Protein AF-F4MXA4-F1 (afdb_monomer_lite)

Structure (mmCIF, N/CA/C/O backbone):
data_AF-F4MXA4-F1
#
_entry.id   AF-F4MXA4-F1
#
loop_
_atom_site.group_PDB
_atom_site.id
_atom_site.type_symbol
_atom_site.label_atom_id
_atom_site.label_alt_id
_atom_site.label_comp_id
_atom_site.label_asym_id
_atom_site.label_entity_id
_atom_site.label_seq_id
_atom_site.pdbx_PDB_ins_code
_atom_site.Cartn_x
_atom_site.Cartn_y
_atom_site.Cartn_z
_atom_site.occupancy
_atom_site.B_iso_or_equiv
_atom_site.auth_seq_id
_atom_site.auth_comp_id
_atom_site.auth_asym_id
_atom_site.auth_atom_id
_atom_site.pdbx_PDB_model_num
ATOM 1 N N . ARG A 1 1 ? -6.113 18.327 1.786 1.00 66.19 1 ARG A N 1
ATOM 2 C CA . ARG A 1 1 ? -6.764 17.996 3.076 1.00 66.19 1 ARG A CA 1
ATOM 3 C C . ARG A 1 1 ? -7.602 16.765 2.776 1.00 66.19 1 ARG A C 1
ATOM 5 O O . ARG A 1 1 ? -8.460 16.898 1.922 1.00 66.19 1 ARG A O 1
ATOM 12 N N . ILE A 1 2 ? -7.273 15.597 3.325 1.00 82.81 2 ILE A N 1
ATOM 13 C CA . ILE A 1 2 ? -8.117 14.402 3.177 1.00 82.81 2 ILE A CA 1
ATOM 14 C C . ILE A 1 2 ? -9.165 14.430 4.288 1.00 82.81 2 ILE A C 1
ATOM 16 O O . ILE A 1 2 ? -8.850 14.885 5.393 1.00 82.81 2 ILE A O 1
ATOM 20 N N . CYS A 1 3 ? -10.396 14.017 4.004 1.00 86.69 3 CYS A N 1
ATOM 21 C CA . CYS A 1 3 ? -11.429 13.861 5.024 1.00 86.69 3 CYS A CA 1
ATOM 22 C C . CYS A 1 3 ? -11.929 12.414 5.083 1.00 86.69 3 CYS A C 1
ATOM 24 O O . CYS A 1 3 ? -11.783 11.668 4.117 1.00 86.69 3 CYS A O 1
ATOM 26 N N . ALA A 1 4 ? -12.522 12.025 6.215 1.00 91.44 4 ALA A N 1
ATOM 27 C CA . ALA A 1 4 ? -13.033 10.668 6.427 1.00 91.44 4 ALA A CA 1
ATOM 28 C C . ALA A 1 4 ? -14.001 10.228 5.318 1.00 91.44 4 ALA A C 1
ATOM 30 O O . ALA A 1 4 ? -13.899 9.115 4.819 1.00 91.44 4 ALA A O 1
ATOM 31 N N . ASN A 1 5 ? -14.854 11.145 4.848 1.00 94.62 5 ASN A N 1
ATOM 32 C CA . ASN A 1 5 ? -15.807 10.875 3.775 1.00 94.62 5 ASN A CA 1
ATOM 33 C C . ASN A 1 5 ? -15.132 10.485 2.446 1.00 94.62 5 ASN A C 1
ATOM 35 O O . ASN A 1 5 ? -15.686 9.684 1.699 1.00 94.62 5 ASN A O 1
ATOM 39 N N . ASP A 1 6 ? -13.946 11.018 2.136 1.00 94.56 6 ASP A N 1
ATOM 40 C CA . ASP A 1 6 ? -13.221 10.626 0.918 1.00 94.56 6 ASP A CA 1
ATOM 41 C C . ASP A 1 6 ? -12.731 9.173 1.019 1.00 94.56 6 ASP A C 1
ATOM 43 O O . ASP A 1 6 ? -12.761 8.428 0.042 1.00 94.56 6 ASP A O 1
ATOM 47 N N . VAL A 1 7 ? -12.307 8.763 2.218 1.00 96.56 7 VAL A N 1
ATOM 48 C CA . VAL A 1 7 ? -11.764 7.426 2.494 1.00 96.56 7 VAL A CA 1
ATOM 49 C C . VAL A 1 7 ? -12.878 6.380 2.589 1.00 96.56 7 VAL A C 1
ATOM 51 O O . VAL A 1 7 ? -12.763 5.308 1.999 1.00 96.56 7 VAL A O 1
ATOM 54 N N . GLU A 1 8 ? -13.989 6.703 3.251 1.00 96.81 8 GLU A N 1
ATOM 55 C CA . GLU A 1 8 ? -15.133 5.796 3.427 1.00 96.81 8 GLU A CA 1
ATOM 56 C C . GLU A 1 8 ? -15.867 5.477 2.116 1.00 96.81 8 GLU A C 1
ATOM 58 O O . GLU A 1 8 ? -16.540 4.451 2.011 1.00 96.81 8 GLU A O 1
ATOM 63 N N . ASN A 1 9 ? -15.732 6.329 1.097 1.00 96.81 9 ASN A N 1
ATOM 64 C CA . ASN A 1 9 ? -16.327 6.102 -0.220 1.00 96.81 9 ASN A CA 1
ATOM 65 C C . ASN A 1 9 ? -15.382 5.393 -1.205 1.00 96.81 9 ASN A C 1
ATOM 67 O O . ASN A 1 9 ? -15.821 5.010 -2.291 1.00 96.81 9 ASN A O 1
ATOM 71 N N . ALA A 1 10 ? -14.113 5.177 -0.846 1.00 97.81 10 ALA A N 1
ATOM 72 C CA . ALA A 1 10 ? -13.120 4.588 -1.736 1.00 97.81 10 ALA A CA 1
ATOM 73 C C . ALA A 1 10 ? -13.213 3.052 -1.775 1.00 97.81 10 ALA A C 1
ATOM 75 O O . ALA A 1 10 ? -13.002 2.378 -0.771 1.00 97.81 10 ALA A O 1
ATOM 76 N N . ASP A 1 11 ? -13.471 2.485 -2.957 1.00 98.25 11 ASP A N 1
ATOM 77 C CA . ASP A 1 11 ? -13.320 1.040 -3.204 1.00 98.25 11 ASP A CA 1
ATOM 78 C C . ASP A 1 11 ? -11.844 0.622 -3.310 1.00 98.25 11 ASP A C 1
ATOM 80 O O . ASP A 1 11 ? -11.473 -0.492 -2.940 1.00 98.25 11 ASP A O 1
ATOM 84 N N . LEU A 1 12 ? -10.999 1.536 -3.797 1.00 98.00 12 LEU A N 1
ATOM 85 C CA . LEU A 1 12 ? -9.547 1.412 -3.858 1.00 98.00 12 LEU A CA 1
ATOM 86 C C . LEU A 1 12 ? -8.924 2.651 -3.220 1.00 98.00 12 LEU A C 1
ATOM 88 O O . LEU A 1 12 ? -9.125 3.769 -3.696 1.00 98.00 12 LEU A O 1
ATOM 92 N N . LEU A 1 13 ? -8.132 2.440 -2.177 1.00 97.94 13 LEU A N 1
ATOM 93 C CA . LEU A 1 13 ? -7.407 3.487 -1.478 1.00 97.94 13 LEU A CA 1
ATOM 94 C C . LEU A 1 13 ? -5.902 3.285 -1.658 1.00 97.94 13 LEU A C 1
ATOM 96 O O . LEU A 1 13 ? -5.361 2.257 -1.258 1.00 97.94 13 LEU A O 1
ATOM 100 N N . VAL A 1 14 ? -5.222 4.288 -2.216 1.00 97.50 14 VAL A N 1
ATOM 101 C CA . VAL A 1 14 ? -3.755 4.336 -2.298 1.00 97.50 14 VAL A CA 1
ATOM 102 C C . VAL A 1 14 ? -3.255 5.442 -1.377 1.00 97.50 14 VAL A C 1
ATOM 104 O O . VAL A 1 14 ? -3.637 6.601 -1.540 1.00 97.50 14 VAL A O 1
ATOM 107 N N . VAL A 1 15 ? -2.404 5.094 -0.414 1.00 96.44 15 VAL A N 1
ATOM 108 C CA . VAL A 1 15 ? -1.890 6.027 0.598 1.00 96.44 15 VAL A CA 1
ATOM 109 C C . VAL A 1 15 ? -0.378 6.161 0.448 1.00 96.44 15 VAL A C 1
ATOM 111 O O . VAL A 1 15 ? 0.336 5.164 0.464 1.00 96.44 15 VAL A O 1
ATOM 114 N N . ALA A 1 16 ? 0.097 7.397 0.273 1.00 95.75 16 ALA A N 1
ATOM 115 C CA . ALA A 1 16 ? 1.508 7.728 0.055 1.00 95.75 16 ALA A CA 1
ATOM 116 C C . ALA A 1 16 ? 1.862 9.089 0.688 1.00 95.75 16 ALA A C 1
ATOM 118 O O . ALA A 1 16 ? 2.370 9.997 0.031 1.00 95.75 16 ALA A O 1
ATOM 119 N N . VAL A 1 17 ? 1.502 9.268 1.959 1.00 95.12 17 VAL A N 1
ATOM 120 C CA . VAL A 1 17 ? 1.678 10.519 2.713 1.00 95.12 17 VAL A CA 1
ATOM 121 C C . VAL A 1 17 ? 3.040 10.573 3.411 1.00 95.12 17 VAL A C 1
ATOM 123 O O . VAL A 1 17 ? 3.573 11.667 3.597 1.00 95.12 17 VAL A O 1
ATOM 126 N N . GLY A 1 18 ? 3.611 9.425 3.792 1.00 93.12 18 GLY A N 1
ATOM 127 C CA . GLY A 1 18 ? 4.874 9.356 4.535 1.00 93.12 18 GLY A CA 1
ATOM 128 C C . GLY A 1 18 ? 4.726 9.815 5.986 1.00 93.12 18 GLY A C 1
ATOM 129 O O . GLY A 1 18 ? 5.554 10.572 6.500 1.00 93.12 18 GLY A O 1
ATOM 130 N N . LYS A 1 19 ? 3.621 9.424 6.628 1.00 94.00 19 LYS A N 1
ATOM 131 C CA . LYS A 1 19 ? 3.335 9.697 8.038 1.00 94.00 19 LYS A CA 1
ATOM 132 C C . LYS A 1 19 ? 2.736 8.446 8.682 1.00 94.00 19 LYS A C 1
ATOM 134 O O . LYS A 1 19 ? 1.672 8.014 8.244 1.00 94.00 19 LYS A O 1
ATOM 139 N N . PRO A 1 20 ? 3.358 7.898 9.741 1.00 95.25 20 PRO A N 1
ATOM 140 C CA . PRO A 1 20 ? 2.906 6.652 10.347 1.00 95.25 20 PRO A CA 1
ATOM 141 C C . PRO A 1 20 ? 1.488 6.794 10.908 1.00 95.25 20 PRO A C 1
ATOM 143 O O . PRO A 1 20 ? 1.229 7.720 11.677 1.00 95.25 20 PRO A O 1
ATOM 146 N N . GLY A 1 21 ? 0.588 5.881 10.529 1.00 91.69 21 GLY A N 1
ATOM 147 C CA . GLY A 1 21 ? -0.795 5.853 11.028 1.00 91.69 21 GLY A CA 1
ATOM 148 C C . GLY A 1 21 ? -1.614 7.106 10.693 1.00 91.69 21 GLY A C 1
ATOM 149 O O . GLY A 1 21 ? -2.494 7.495 11.452 1.00 91.69 21 GLY A O 1
ATOM 150 N N . PHE A 1 22 ? -1.309 7.779 9.583 1.00 95.44 22 PHE A N 1
ATOM 151 C CA . PHE A 1 22 ? -2.046 8.955 9.131 1.00 95.44 22 PHE A CA 1
ATOM 152 C C . PHE A 1 22 ? -3.508 8.658 8.773 1.00 95.44 22 PHE A C 1
ATOM 154 O O . PHE A 1 22 ? -4.354 9.538 8.935 1.00 95.44 22 PHE A O 1
ATOM 161 N N . ILE A 1 23 ? -3.801 7.451 8.277 1.00 96.75 23 ILE A N 1
ATOM 162 C CA . ILE A 1 23 ? -5.164 6.999 7.979 1.00 96.75 23 ILE A CA 1
ATOM 163 C C . ILE A 1 23 ? -5.646 6.065 9.096 1.00 96.75 23 ILE A C 1
ATOM 165 O O . ILE A 1 23 ? -5.135 4.941 9.198 1.00 96.75 23 ILE A O 1
ATOM 169 N N . PRO A 1 24 ? -6.642 6.495 9.896 1.00 96.88 24 PRO A N 1
ATOM 170 C CA . PRO A 1 24 ? -7.300 5.633 10.868 1.00 96.88 24 PRO A CA 1
ATOM 171 C C . PRO A 1 24 ? -7.953 4.437 10.178 1.00 96.88 24 PRO A C 1
ATOM 173 O O . PRO A 1 24 ? -8.629 4.592 9.155 1.00 96.88 24 PRO A O 1
ATOM 176 N N . GLY A 1 25 ? -7.793 3.240 10.741 1.00 96.25 25 GLY A N 1
ATOM 177 C CA . GLY A 1 25 ? -8.329 2.024 10.118 1.00 96.25 25 GLY A CA 1
ATOM 178 C C . GLY A 1 25 ? -9.860 2.017 10.030 1.00 96.25 25 GLY A C 1
ATOM 179 O O . GLY A 1 25 ? -10.432 1.426 9.116 1.00 96.25 25 GLY A O 1
ATOM 180 N N . GLU A 1 26 ? -10.532 2.727 10.937 1.00 96.81 26 GLU A N 1
ATOM 181 C CA . GLU A 1 26 ? -11.993 2.850 10.981 1.00 96.81 26 GLU A CA 1
ATOM 182 C C . GLU A 1 26 ? -12.586 3.584 9.765 1.00 96.81 26 GLU A C 1
ATOM 184 O O . GLU A 1 26 ? -13.725 3.307 9.389 1.00 96.81 26 GLU A O 1
ATOM 189 N N . TRP A 1 27 ? -11.799 4.443 9.103 1.00 97.50 27 TRP A N 1
ATOM 190 C CA . TRP A 1 27 ? -12.225 5.182 7.907 1.00 97.50 27 TRP A CA 1
ATOM 191 C C . TRP A 1 27 ? -12.287 4.295 6.662 1.00 97.50 27 TRP A C 1
ATOM 193 O O . TRP A 1 27 ? -12.887 4.670 5.659 1.00 97.50 27 TRP A O 1
ATOM 203 N N . ILE A 1 28 ? -11.656 3.119 6.690 1.00 97.88 28 ILE A N 1
ATOM 204 C CA . ILE A 1 28 ? -11.606 2.230 5.532 1.00 97.88 28 ILE A CA 1
ATOM 205 C C . ILE A 1 28 ? -13.007 1.691 5.236 1.00 97.88 28 ILE A C 1
ATOM 207 O O . ILE A 1 28 ? -13.687 1.153 6.118 1.00 97.88 28 ILE A O 1
ATOM 211 N N . LYS A 1 29 ? -13.438 1.795 3.980 1.00 98.19 29 LYS A N 1
ATOM 212 C CA . LYS A 1 29 ? -14.678 1.181 3.506 1.00 98.19 29 LYS A CA 1
ATOM 213 C C . LYS A 1 29 ? -14.606 -0.351 3.640 1.00 98.19 29 LYS A C 1
ATOM 215 O O . LYS A 1 29 ? -13.619 -0.948 3.203 1.00 98.19 29 LYS A O 1
ATOM 220 N N . PRO A 1 30 ? -15.628 -1.022 4.206 1.00 98.38 30 PRO A N 1
ATOM 221 C CA . PRO A 1 30 ? -15.659 -2.480 4.253 1.00 98.38 30 PRO A CA 1
ATOM 222 C C . PRO A 1 30 ? -15.533 -3.097 2.853 1.00 98.38 30 PRO A C 1
ATOM 224 O O . PRO A 1 30 ? -16.261 -2.718 1.938 1.00 98.38 30 PRO A O 1
ATOM 227 N N . GLY A 1 31 ? -14.611 -4.045 2.688 1.00 98.06 31 GLY A N 1
ATOM 228 C CA . GLY A 1 31 ? -14.322 -4.708 1.416 1.00 98.06 31 GLY A CA 1
ATOM 229 C C . GLY A 1 31 ? -13.379 -3.948 0.476 1.00 98.06 31 GLY A C 1
ATOM 230 O O . GLY A 1 31 ? -13.037 -4.490 -0.572 1.00 98.06 31 GLY A O 1
ATOM 231 N N . ALA A 1 32 ? -12.917 -2.745 0.834 1.00 98.50 32 ALA A N 1
ATOM 232 C CA . ALA A 1 32 ? -12.010 -1.977 -0.017 1.00 98.50 32 ALA A CA 1
ATOM 233 C C . ALA A 1 32 ? -10.631 -2.629 -0.178 1.00 98.50 32 ALA A C 1
ATOM 235 O O . ALA A 1 32 ? -10.174 -3.406 0.666 1.00 98.50 32 ALA 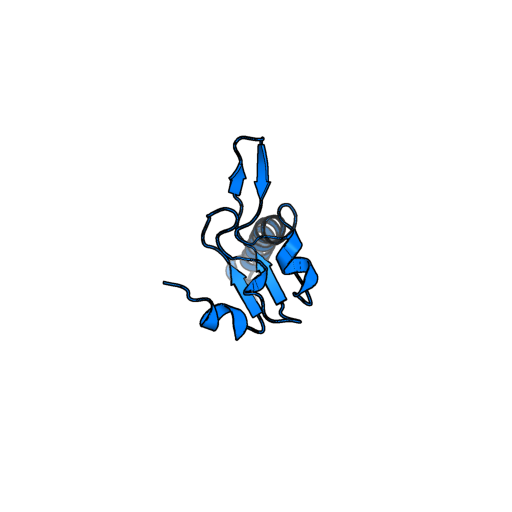A O 1
ATOM 236 N N . ILE A 1 33 ? -9.960 -2.267 -1.267 1.00 98.69 33 ILE A N 1
ATOM 237 C CA . ILE A 1 33 ? -8.560 -2.586 -1.525 1.00 98.69 33 ILE A CA 1
ATOM 238 C C . ILE A 1 33 ? -7.711 -1.431 -1.000 1.00 98.69 33 ILE A C 1
ATOM 240 O O . ILE A 1 33 ? -7.912 -0.281 -1.386 1.00 98.69 33 ILE A O 1
ATOM 244 N N . VAL A 1 34 ? -6.744 -1.734 -0.140 1.00 98.44 34 VAL A N 1
ATOM 245 C CA . VAL A 1 34 ? -5.851 -0.745 0.466 1.00 98.44 34 VAL A CA 1
ATOM 246 C C . VAL A 1 34 ? -4.412 -1.003 0.027 1.00 98.44 34 VAL A C 1
ATOM 248 O O . VAL A 1 34 ? -3.836 -2.055 0.308 1.00 98.44 34 VAL A O 1
ATOM 251 N N . ILE A 1 35 ? -3.824 -0.020 -0.650 1.00 98.19 35 ILE A N 1
ATOM 252 C CA . ILE A 1 35 ? -2.420 0.003 -1.058 1.00 98.19 35 ILE A CA 1
ATOM 253 C C . ILE A 1 35 ? -1.697 1.051 -0.211 1.00 98.19 35 ILE A C 1
ATOM 255 O O . ILE A 1 35 ? -1.831 2.256 -0.424 1.00 98.19 35 ILE A O 1
ATOM 259 N N . ASP A 1 36 ? -0.923 0.573 0.752 1.00 97.50 36 ASP A N 1
ATOM 260 C CA . ASP A 1 36 ? -0.083 1.375 1.633 1.00 97.50 36 ASP A CA 1
ATOM 261 C C . ASP A 1 36 ? 1.341 1.446 1.067 1.00 97.50 36 ASP A C 1
ATOM 263 O O . ASP A 1 36 ? 2.106 0.477 1.090 1.00 97.50 36 ASP A O 1
ATOM 267 N N . VAL A 1 37 ? 1.672 2.608 0.504 1.00 96.69 37 VAL A N 1
ATOM 268 C CA . VAL A 1 37 ? 2.992 2.928 -0.058 1.00 96.69 37 VAL A CA 1
ATOM 269 C C . VAL A 1 37 ? 3.926 3.476 1.028 1.00 96.69 37 VAL A C 1
ATOM 271 O O . VAL A 1 37 ? 5.138 3.553 0.819 1.00 96.69 37 VAL A O 1
ATOM 274 N N . GLY A 1 38 ? 3.380 3.859 2.185 1.00 93.75 38 GLY A N 1
ATOM 275 C CA . GLY A 1 38 ? 4.119 4.456 3.284 1.00 93.75 38 GLY A CA 1
ATOM 276 C C . GLY A 1 38 ? 5.223 3.537 3.795 1.00 93.75 38 GLY A C 1
ATOM 277 O O . GLY A 1 38 ? 5.010 2.357 4.065 1.00 93.75 38 GLY A O 1
ATOM 278 N N . ILE A 1 39 ? 6.426 4.084 3.959 1.00 94.69 39 ILE A N 1
ATOM 279 C CA . ILE A 1 39 ? 7.542 3.403 4.620 1.00 94.69 39 ILE A CA 1
ATOM 280 C C . ILE A 1 39 ? 8.067 4.345 5.696 1.00 94.69 39 ILE A C 1
ATOM 282 O O . ILE A 1 39 ? 8.915 5.200 5.446 1.00 94.69 39 ILE A O 1
ATOM 286 N N . ASN A 1 40 ? 7.558 4.174 6.911 1.00 94.69 40 ASN A N 1
ATOM 287 C CA . ASN A 1 40 ? 7.905 4.990 8.065 1.00 94.69 40 ASN A CA 1
ATOM 288 C C . ASN A 1 40 ? 8.708 4.152 9.060 1.00 94.69 40 ASN A C 1
ATOM 290 O O . ASN A 1 40 ? 8.277 3.075 9.474 1.00 94.69 40 ASN A O 1
ATOM 294 N N . ARG A 1 41 ? 9.885 4.638 9.465 1.00 95.00 41 ARG A N 1
ATOM 295 C CA . ARG A 1 41 ? 10.704 3.988 10.495 1.00 95.00 41 ARG A CA 1
ATOM 296 C C . ARG A 1 41 ? 10.435 4.647 11.840 1.00 95.00 41 ARG A C 1
ATOM 298 O O . ARG A 1 41 ? 10.704 5.832 12.008 1.00 95.00 41 ARG A O 1
ATOM 305 N N . LEU A 1 42 ? 9.912 3.874 12.784 1.00 93.31 42 LEU A N 1
ATOM 306 C CA . LEU A 1 42 ? 9.707 4.321 14.158 1.00 93.31 42 LEU A CA 1
ATOM 307 C C . LEU A 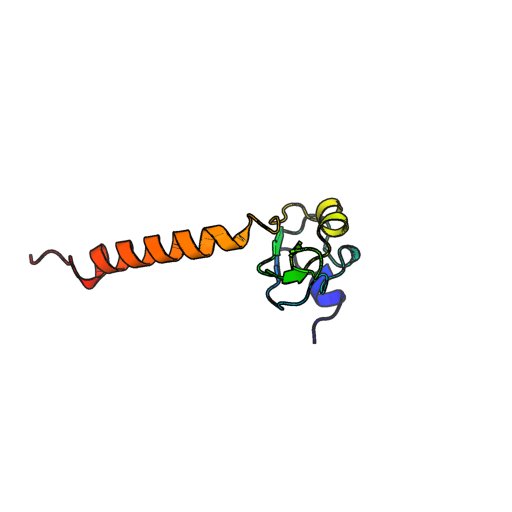1 42 ? 11.038 4.363 14.916 1.00 93.31 42 LEU A C 1
ATOM 309 O O . LEU A 1 42 ? 11.995 3.680 14.547 1.00 93.31 42 LEU A O 1
ATOM 313 N N . GLU A 1 43 ? 11.071 5.094 16.030 1.00 93.69 43 GLU A N 1
ATOM 314 C CA . GLU A 1 43 ? 12.228 5.136 16.941 1.00 93.69 43 GLU A CA 1
ATOM 315 C C . GLU A 1 43 ? 12.606 3.745 17.473 1.00 93.69 43 GLU A C 1
ATOM 317 O O . GLU A 1 43 ? 13.777 3.457 17.698 1.00 93.69 43 GLU A O 1
ATOM 322 N N . SER A 1 44 ? 11.629 2.839 17.587 1.00 92.88 44 SER A N 1
ATOM 323 C CA . SER A 1 44 ? 11.841 1.433 17.952 1.00 92.88 44 SER A CA 1
ATOM 324 C C . SER A 1 44 ? 12.553 0.602 16.875 1.00 92.88 44 SER A C 1
ATOM 326 O O . SER A 1 44 ? 12.844 -0.571 17.095 1.00 92.88 44 SER A O 1
ATOM 328 N N . GLY A 1 45 ? 12.789 1.162 15.685 1.00 92.81 45 GLY A N 1
ATOM 329 C CA . GLY A 1 45 ? 13.362 0.473 14.529 1.00 92.81 45 GLY A CA 1
ATOM 330 C C . GLY A 1 45 ? 12.342 -0.286 13.675 1.00 92.81 45 GLY A C 1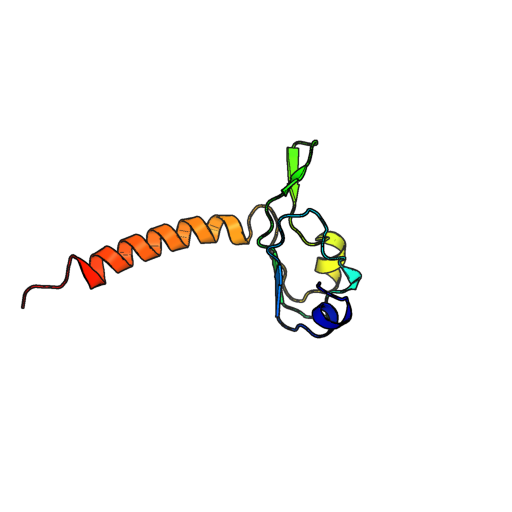
ATOM 331 O O . GLY A 1 45 ? 12.679 -0.688 12.556 1.00 92.81 45 GLY A O 1
ATOM 332 N N . LYS A 1 46 ? 11.095 -0.437 14.148 1.00 94.06 46 LYS A N 1
ATOM 333 C CA . LYS A 1 46 ? 9.998 -1.051 13.386 1.00 94.06 46 LYS A CA 1
ATOM 334 C C . LYS A 1 46 ? 9.655 -0.192 12.167 1.00 94.06 46 LYS A C 1
ATOM 336 O O . LYS A 1 46 ? 9.610 1.034 12.249 1.00 94.06 46 LYS A O 1
ATOM 341 N N . VAL A 1 47 ? 9.396 -0.855 11.044 1.00 94.94 47 VAL A N 1
ATOM 342 C CA . VAL A 1 47 ? 8.912 -0.221 9.814 1.00 94.94 47 VAL A CA 1
ATOM 343 C C . VAL A 1 47 ? 7.398 -0.387 9.756 1.00 94.94 47 VAL A C 1
ATOM 345 O O . VAL A 1 47 ? 6.906 -1.498 9.942 1.00 94.94 47 VAL A O 1
ATOM 348 N N . VAL A 1 48 ? 6.678 0.712 9.549 1.00 96.31 48 VAL A N 1
ATOM 349 C CA . VAL A 1 48 ? 5.211 0.769 9.504 1.00 96.31 48 VAL A CA 1
ATOM 350 C C . VAL A 1 48 ? 4.742 1.627 8.331 1.00 96.31 48 VAL A C 1
ATOM 352 O O . VAL A 1 48 ? 5.493 2.465 7.831 1.00 96.31 48 VAL A O 1
ATOM 355 N N . GLY A 1 49 ? 3.508 1.396 7.894 1.00 96.75 49 GLY A N 1
ATOM 356 C CA . GLY A 1 49 ? 2.884 2.127 6.797 1.00 96.75 49 GLY A CA 1
ATOM 357 C C . GLY A 1 49 ? 2.239 3.440 7.223 1.00 96.75 49 GLY A C 1
ATOM 358 O O . GLY A 1 49 ? 2.409 3.896 8.359 1.00 96.75 49 GLY A O 1
ATOM 359 N N . ASP A 1 50 ? 1.515 4.057 6.297 1.00 97.19 50 ASP A N 1
ATOM 360 C CA . ASP A 1 50 ? 0.708 5.250 6.553 1.00 97.19 50 ASP A CA 1
ATOM 361 C C . ASP A 1 50 ? -0.680 4.909 7.123 1.00 97.19 50 ASP A C 1
ATOM 363 O O . ASP A 1 50 ? -1.377 5.794 7.621 1.00 97.19 50 ASP A O 1
ATOM 367 N N . VAL A 1 51 ? -1.091 3.640 7.066 1.00 97.25 51 VAL A N 1
ATOM 368 C CA . VAL A 1 51 ? -2.389 3.154 7.544 1.00 97.25 51 VAL A CA 1
ATOM 369 C C . VAL A 1 51 ? -2.229 2.396 8.864 1.00 97.25 51 VAL A C 1
ATOM 371 O O . VAL A 1 51 ? -1.260 1.663 9.077 1.00 97.25 51 VAL A O 1
ATOM 374 N N . GLU A 1 52 ? -3.206 2.527 9.763 1.00 97.00 52 GLU A N 1
ATOM 375 C CA . GLU A 1 52 ? -3.322 1.662 10.943 1.00 97.00 52 GLU A CA 1
ATOM 376 C C . GLU A 1 52 ? -3.686 0.223 10.537 1.00 97.00 52 GLU A C 1
ATOM 378 O O . GLU A 1 52 ? -4.856 -0.160 10.486 1.00 97.00 52 GLU A O 1
ATOM 383 N N . PHE A 1 53 ? -2.661 -0.576 10.228 1.00 96.88 53 PHE A N 1
ATOM 384 C CA . PHE A 1 53 ? -2.808 -1.890 9.599 1.00 96.88 53 PHE A CA 1
ATOM 385 C C . PHE A 1 53 ? -3.776 -2.829 10.331 1.00 96.88 53 PHE A C 1
ATOM 387 O O . PHE A 1 53 ? -4.662 -3.388 9.694 1.00 96.88 53 PHE A O 1
ATOM 394 N N . ASP A 1 54 ? -3.652 -2.979 11.653 1.00 96.81 54 ASP A N 1
ATOM 395 C CA . ASP A 1 54 ? -4.453 -3.951 12.412 1.00 96.81 54 ASP A CA 1
ATOM 396 C C . ASP A 1 54 ? -5.956 -3.630 12.373 1.00 96.81 54 ASP A C 1
ATOM 398 O O . ASP A 1 54 ? -6.783 -4.533 12.246 1.00 96.81 54 ASP A O 1
ATOM 402 N N . ALA A 1 55 ? -6.318 -2.345 12.437 1.00 97.31 55 ALA A N 1
ATOM 403 C CA . ALA A 1 55 ? -7.706 -1.897 12.345 1.00 97.31 55 ALA A CA 1
ATOM 404 C C . ALA A 1 55 ? -8.218 -1.937 10.895 1.00 97.31 55 ALA A C 1
ATOM 406 O O . ALA A 1 55 ? -9.338 -2.381 10.637 1.00 97.31 55 ALA A O 1
ATOM 407 N N . ALA A 1 56 ? -7.387 -1.529 9.932 1.00 97.50 56 ALA A N 1
ATOM 408 C CA . ALA A 1 56 ? -7.732 -1.549 8.515 1.00 97.50 56 ALA A CA 1
ATOM 409 C C . ALA A 1 56 ? -7.924 -2.977 7.979 1.00 97.50 56 ALA A C 1
ATOM 411 O O . ALA A 1 56 ? -8.857 -3.220 7.215 1.00 97.50 56 ALA A O 1
ATOM 412 N N . ALA A 1 57 ? -7.105 -3.938 8.413 1.00 97.50 57 ALA A N 1
ATOM 413 C CA . ALA A 1 57 ? -7.162 -5.336 7.982 1.00 97.50 57 ALA A CA 1
ATOM 414 C C . ALA A 1 57 ? -8.464 -6.050 8.381 1.00 97.50 57 ALA A C 1
ATOM 416 O O . ALA A 1 57 ? -8.851 -7.021 7.741 1.00 97.50 57 ALA A O 1
ATOM 417 N N . GLN A 1 58 ? -9.165 -5.566 9.411 1.00 98.12 58 GLN A N 1
ATOM 418 C CA . GLN A 1 58 ? -10.475 -6.101 9.800 1.00 98.12 58 GLN A CA 1
ATOM 419 C C . GLN A 1 58 ? -11.606 -5.653 8.864 1.00 98.12 58 GLN A C 1
ATOM 421 O O . GLN A 1 58 ? -12.690 -6.233 8.890 1.00 98.12 58 GLN A O 1
ATOM 426 N N . ARG A 1 59 ? -11.380 -4.601 8.070 1.00 98.00 59 ARG A N 1
ATOM 427 C CA . ARG A 1 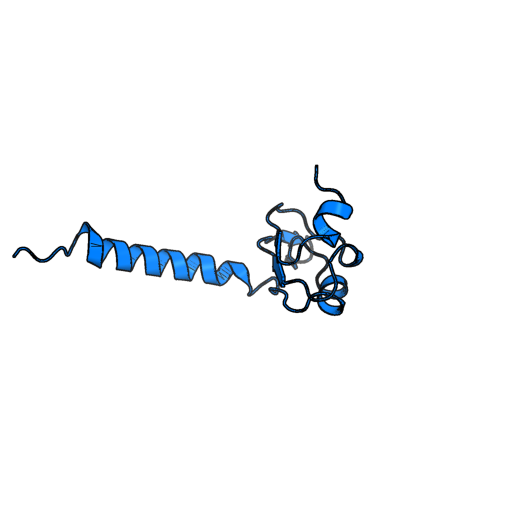59 ? -12.399 -3.966 7.222 1.00 98.00 59 ARG A CA 1
ATOM 428 C C . ARG A 1 59 ? -12.100 -4.141 5.741 1.00 98.00 59 ARG A C 1
ATOM 430 O O . ARG A 1 59 ? -13.017 -4.406 4.970 1.00 98.00 59 ARG A O 1
ATOM 437 N N . ALA A 1 60 ? -10.843 -3.976 5.346 1.00 98.19 60 ALA A N 1
ATOM 438 C CA . ALA A 1 60 ? -10.397 -4.110 3.970 1.00 98.19 60 ALA A CA 1
ATOM 439 C C . ALA A 1 60 ? -10.613 -5.542 3.456 1.00 98.19 60 ALA A C 1
ATOM 441 O O . ALA A 1 60 ? -10.402 -6.513 4.178 1.00 98.19 60 ALA A O 1
ATOM 442 N N . GLY A 1 61 ? -10.995 -5.672 2.186 1.00 98.25 61 GLY A N 1
ATOM 443 C CA . GLY A 1 61 ? -10.993 -6.967 1.503 1.00 98.25 61 GLY A CA 1
ATOM 444 C C . GLY A 1 61 ? -9.574 -7.411 1.142 1.00 98.25 61 GLY A C 1
ATOM 445 O O . GLY A 1 61 ? -9.267 -8.599 1.172 1.00 98.25 61 GLY A O 1
ATOM 446 N N . TRP A 1 62 ? -8.703 -6.444 0.835 1.00 98.31 62 TRP A N 1
ATOM 447 C CA . TRP A 1 62 ? -7.288 -6.650 0.535 1.00 98.31 62 TRP A CA 1
ATOM 448 C C . TRP A 1 62 ? -6.471 -5.493 1.103 1.00 98.31 62 TRP A C 1
ATOM 450 O O . TRP A 1 62 ? -6.873 -4.338 0.979 1.00 98.31 62 TRP A O 1
ATOM 460 N N . ILE A 1 63 ? -5.311 -5.784 1.690 1.00 98.25 63 ILE A N 1
ATOM 461 C CA . ILE A 1 63 ? -4.410 -4.762 2.231 1.00 98.25 63 ILE A CA 1
ATOM 462 C C . ILE A 1 63 ? -2.948 -5.166 2.040 1.00 98.25 63 ILE A C 1
ATOM 464 O O . ILE A 1 63 ? -2.574 -6.318 2.265 1.00 98.25 63 ILE A O 1
ATOM 468 N N . THR A 1 64 ? -2.106 -4.224 1.620 1.00 97.88 64 THR A N 1
ATOM 469 C CA . THR A 1 64 ? -0.662 -4.458 1.499 1.00 97.88 64 THR A CA 1
ATOM 470 C C . THR A 1 64 ? 0.030 -4.369 2.865 1.00 97.88 64 THR A C 1
ATOM 472 O O . THR A 1 64 ? -0.183 -3.385 3.577 1.00 97.88 64 THR A O 1
ATOM 475 N N . PRO A 1 65 ? 0.902 -5.323 3.237 1.00 96.62 65 PRO A N 1
ATOM 476 C CA . PRO A 1 65 ? 1.665 -5.235 4.475 1.00 96.62 65 PRO A CA 1
ATOM 477 C C . PRO A 1 65 ? 2.802 -4.215 4.363 1.00 96.62 65 PRO A C 1
ATOM 479 O O . PRO A 1 65 ? 3.383 -4.012 3.294 1.00 96.62 65 PRO A O 1
ATOM 482 N N . VAL A 1 66 ? 3.184 -3.631 5.497 1.00 95.62 66 VAL A N 1
ATOM 483 C CA . VAL A 1 66 ? 4.402 -2.825 5.610 1.00 95.62 66 VAL A CA 1
ATOM 484 C C . VAL A 1 66 ? 5.238 -3.354 6.780 1.00 95.62 66 VAL A C 1
ATOM 486 O O . VAL A 1 66 ? 4.768 -3.310 7.918 1.00 95.62 66 VAL A O 1
ATOM 489 N N . PRO A 1 67 ? 6.472 -3.845 6.538 1.00 93.31 67 PRO A N 1
ATOM 490 C CA . PRO A 1 67 ? 7.154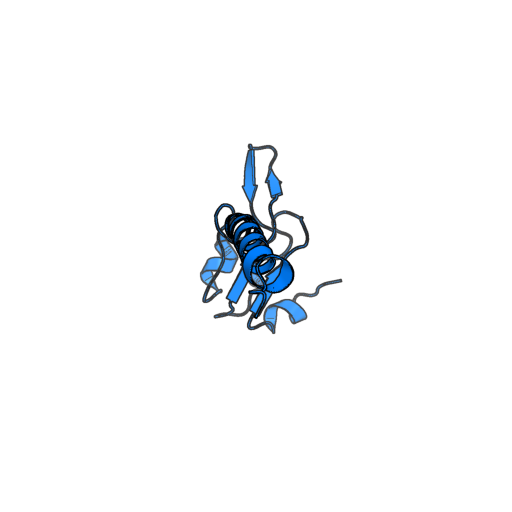 -3.980 5.244 1.00 93.31 67 PRO A CA 1
ATOM 491 C C . PRO A 1 67 ? 6.632 -5.161 4.397 1.00 93.31 67 PRO A C 1
ATOM 493 O O . PRO A 1 67 ? 5.902 -6.017 4.885 1.00 93.31 67 PRO A O 1
ATOM 496 N N . GLY A 1 68 ? 7.067 -5.233 3.133 1.00 91.06 68 GLY A N 1
ATOM 497 C CA . GLY A 1 68 ? 6.840 -6.395 2.258 1.00 91.06 68 GLY A CA 1
ATOM 498 C C . GLY A 1 68 ? 5.709 -6.257 1.234 1.00 91.06 68 GLY A C 1
ATOM 499 O O . GLY A 1 68 ? 5.513 -7.173 0.447 1.00 91.06 68 GLY A O 1
ATOM 500 N N . GLY A 1 69 ? 4.994 -5.131 1.218 1.00 94.06 69 GLY A N 1
ATOM 501 C CA . GLY A 1 69 ? 3.964 -4.817 0.227 1.00 94.06 69 GLY A CA 1
ATOM 502 C C . GLY A 1 69 ? 4.521 -4.088 -0.995 1.00 94.06 69 GLY A C 1
ATOM 503 O O . GLY A 1 69 ? 5.085 -4.696 -1.898 1.00 94.06 69 GLY A O 1
ATOM 504 N N . VAL A 1 70 ? 4.365 -2.763 -1.028 1.00 95.31 70 VAL A N 1
ATOM 505 C CA . VAL A 1 70 ? 4.674 -1.948 -2.218 1.00 95.31 70 VAL A CA 1
ATOM 506 C C . VAL A 1 70 ? 6.180 -1.810 -2.482 1.00 95.31 70 VAL A C 1
ATOM 508 O O . VAL A 1 70 ? 6.605 -1.775 -3.632 1.00 95.31 70 VAL A O 1
ATOM 511 N N . GLY A 1 71 ? 7.012 -1.786 -1.435 1.00 93.94 71 GLY A N 1
ATOM 512 C CA . GLY A 1 71 ? 8.462 -1.566 -1.557 1.00 93.94 71 GLY A CA 1
ATOM 513 C C . GLY A 1 71 ? 9.188 -2.514 -2.533 1.00 93.94 71 GLY A C 1
ATOM 514 O O . GLY A 1 71 ? 9.882 -2.026 -3.426 1.00 93.94 71 GLY A O 1
ATOM 515 N N . PRO A 1 72 ? 9.035 -3.850 -2.415 1.00 95.44 72 PRO A N 1
ATOM 516 C CA . PRO A 1 72 ? 9.624 -4.804 -3.360 1.00 95.44 72 PRO A CA 1
ATOM 517 C C . PRO A 1 72 ? 9.189 -4.599 -4.818 1.00 95.44 72 PRO A C 1
ATOM 519 O O . PRO A 1 72 ? 9.999 -4.792 -5.726 1.00 95.44 72 PRO A O 1
ATOM 522 N N . MET A 1 73 ? 7.945 -4.162 -5.048 1.00 96.31 73 MET A N 1
ATOM 523 C CA . MET A 1 73 ? 7.440 -3.912 -6.401 1.00 96.31 73 MET A CA 1
ATOM 524 C C . MET A 1 73 ? 8.176 -2.755 -7.073 1.00 96.31 73 MET A C 1
ATOM 526 O O . MET A 1 73 ? 8.484 -2.862 -8.252 1.00 96.31 73 MET A O 1
ATOM 530 N N . THR A 1 74 ? 8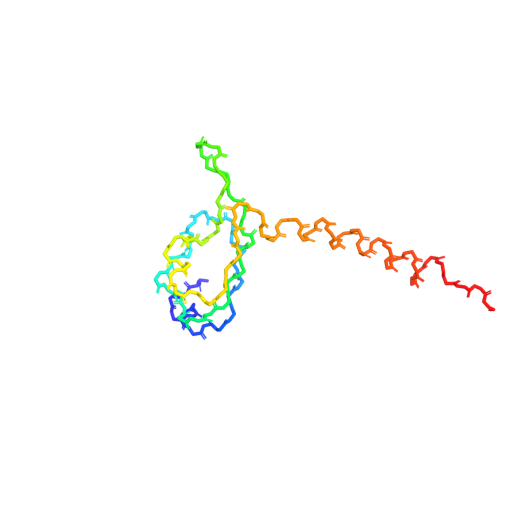.565 -1.709 -6.336 1.00 94.50 74 THR A N 1
ATOM 531 C CA . THR A 1 74 ? 9.350 -0.593 -6.895 1.00 94.50 74 THR A CA 1
ATOM 532 C C . THR A 1 74 ? 10.669 -1.065 -7.516 1.00 94.50 74 THR A C 1
ATOM 534 O O . THR A 1 74 ? 11.043 -0.614 -8.597 1.00 94.50 74 THR A O 1
ATOM 537 N N . VAL A 1 75 ? 11.368 -2.001 -6.862 1.00 96.19 75 VAL A N 1
ATOM 538 C CA . VAL A 1 75 ? 12.620 -2.571 -7.392 1.00 96.19 75 VAL A CA 1
ATOM 539 C C . VAL A 1 75 ? 12.337 -3.455 -8.603 1.00 96.19 75 VAL A C 1
ATOM 541 O O . VAL A 1 75 ? 13.012 -3.326 -9.621 1.00 96.19 75 VAL A O 1
ATOM 544 N N . ALA A 1 76 ? 11.322 -4.318 -8.522 1.00 97.06 76 ALA A N 1
ATOM 545 C CA . ALA A 1 76 ? 10.938 -5.181 -9.634 1.00 97.06 76 ALA A CA 1
ATOM 546 C C . ALA A 1 76 ? 10.562 -4.369 -10.886 1.00 97.06 76 ALA A C 1
ATOM 548 O O . ALA A 1 76 ? 11.042 -4.669 -11.978 1.00 97.06 76 ALA A O 1
ATOM 549 N N . THR A 1 77 ? 9.785 -3.295 -10.723 1.00 97.94 77 THR A N 1
ATOM 550 C CA . THR A 1 77 ? 9.396 -2.394 -11.815 1.00 97.94 77 THR A CA 1
ATOM 551 C C . THR A 1 77 ? 10.602 -1.686 -12.425 1.00 97.94 77 THR A C 1
ATOM 553 O O . THR A 1 77 ? 10.648 -1.519 -13.637 1.00 97.94 77 THR A O 1
ATOM 556 N N . LEU A 1 78 ? 11.621 -1.314 -11.643 1.00 98.12 78 LEU A N 1
ATOM 557 C CA . LEU A 1 78 ? 12.843 -0.739 -12.215 1.00 98.12 78 LEU A CA 1
ATOM 558 C C . LEU A 1 78 ? 13.567 -1.733 -13.138 1.00 98.12 78 LEU A C 1
ATOM 560 O O . LEU A 1 78 ? 14.024 -1.353 -14.217 1.00 98.12 78 LEU A O 1
ATOM 564 N N . ILE A 1 79 ? 13.650 -3.004 -12.738 1.00 98.19 79 ILE A N 1
ATOM 565 C CA . ILE A 1 79 ? 14.255 -4.053 -13.570 1.00 98.19 79 ILE A CA 1
ATOM 566 C C . ILE A 1 79 ? 13.416 -4.291 -14.826 1.00 98.19 79 ILE A C 1
ATOM 568 O O . ILE A 1 79 ? 13.971 -4.353 -15.921 1.00 98.19 79 ILE A O 1
ATOM 572 N N . GLN A 1 80 ? 12.090 -4.346 -14.686 1.00 98.06 80 GLN A N 1
ATOM 573 C CA . GLN A 1 80 ? 11.175 -4.459 -15.820 1.00 98.06 80 GLN A CA 1
ATOM 574 C C . GLN A 1 80 ? 11.353 -3.299 -16.805 1.00 98.06 80 GLN A C 1
ATOM 576 O O . GLN A 1 80 ? 11.513 -3.539 -17.996 1.00 98.06 80 GLN A O 1
ATOM 581 N N . ASN A 1 81 ? 11.404 -2.060 -16.313 1.00 98.06 81 ASN A N 1
ATOM 582 C CA . ASN A 1 81 ? 11.613 -0.877 -17.147 1.00 98.06 81 ASN A CA 1
ATOM 583 C C . ASN A 1 81 ? 12.974 -0.911 -17.851 1.00 98.06 81 ASN A C 1
ATOM 585 O O . ASN A 1 81 ? 13.094 -0.451 -18.981 1.00 98.06 81 ASN A O 1
ATOM 589 N N . THR A 1 82 ? 14.002 -1.459 -17.198 1.00 97.56 82 THR A N 1
ATOM 590 C CA . THR A 1 82 ? 15.337 -1.611 -17.795 1.00 97.56 82 THR A CA 1
ATOM 591 C C . THR A 1 82 ? 15.318 -2.623 -18.941 1.00 97.56 82 THR A C 1
ATOM 593 O O . THR A 1 82 ? 15.883 -2.351 -19.998 1.00 97.56 82 THR A O 1
ATOM 596 N N . LEU A 1 83 ? 14.643 -3.764 -18.756 1.00 96.88 83 LEU A N 1
ATOM 597 C CA . LEU A 1 83 ? 14.465 -4.764 -19.809 1.00 96.88 83 LEU A CA 1
ATOM 598 C C . LEU A 1 83 ? 13.641 -4.202 -20.970 1.00 96.88 83 LEU A C 1
ATOM 600 O O . LEU A 1 83 ? 14.084 -4.270 -22.110 1.00 96.88 83 LEU A O 1
ATOM 604 N N . GLN A 1 84 ? 12.508 -3.565 -20.668 1.00 96.12 84 GLN A N 1
ATOM 605 C CA . GLN A 1 84 ? 11.666 -2.923 -21.673 1.00 96.12 84 GLN A CA 1
ATOM 606 C C . GLN A 1 84 ? 12.461 -1.885 -22.474 1.00 96.12 84 GLN A C 1
ATOM 608 O O . GLN A 1 84 ? 12.356 -1.830 -23.693 1.00 96.12 84 GLN A O 1
ATOM 613 N N . ALA A 1 85 ? 13.308 -1.089 -21.814 1.00 96.69 85 ALA A N 1
ATOM 614 C CA . ALA A 1 85 ? 14.125 -0.110 -22.514 1.00 96.69 85 ALA A CA 1
ATOM 615 C C . ALA A 1 85 ? 15.186 -0.745 -23.423 1.00 96.69 85 ALA A C 1
ATOM 617 O O . ALA A 1 85 ? 15.511 -0.184 -24.469 1.00 96.69 85 ALA A O 1
ATOM 618 N N . CYS A 1 86 ? 15.721 -1.905 -23.036 1.00 95.69 86 CYS A N 1
ATOM 619 C CA . CYS A 1 86 ? 16.592 -2.696 -23.895 1.00 95.69 86 CYS A CA 1
ATOM 620 C C . CYS A 1 86 ? 15.832 -3.161 -25.143 1.00 95.69 86 CYS A C 1
ATOM 622 O O . CYS A 1 86 ? 16.261 -2.856 -26.247 1.00 95.69 86 CYS A O 1
ATOM 624 N N . GLU A 1 87 ? 14.688 -3.823 -24.969 1.00 94.06 87 GLU A N 1
ATOM 625 C CA . GLU A 1 87 ? 13.916 -4.438 -26.058 1.00 94.06 87 GLU A CA 1
ATOM 626 C C . GLU A 1 87 ? 13.273 -3.412 -27.009 1.00 94.06 87 GLU A C 1
ATOM 628 O O . GLU A 1 87 ? 13.251 -3.620 -28.218 1.00 94.06 87 GLU A O 1
ATOM 633 N N . GLU A 1 88 ? 12.753 -2.297 -26.486 1.00 94.06 88 GLU A N 1
ATOM 634 C CA . GLU A 1 88 ? 11.968 -1.338 -27.278 1.00 94.06 88 GLU A CA 1
ATOM 635 C C . GLU A 1 88 ? 12.793 -0.177 -27.849 1.00 94.06 88 GLU A C 1
ATOM 637 O O . GLU A 1 88 ? 12.433 0.360 -28.898 1.00 94.06 88 GLU A O 1
ATOM 642 N N . TYR A 1 89 ? 13.873 0.244 -27.177 1.00 92.31 89 TYR A N 1
ATOM 643 C CA . TYR A 1 89 ? 14.594 1.476 -27.540 1.00 92.31 89 TYR A CA 1
ATOM 644 C C . TYR A 1 89 ? 16.049 1.268 -27.965 1.00 92.31 89 TYR A C 1
ATOM 646 O O . TYR A 1 89 ? 16.610 2.165 -28.594 1.00 92.31 89 TYR A O 1
ATOM 654 N N . HIS A 1 90 ? 16.675 0.135 -27.633 1.00 87.12 90 HIS A N 1
ATOM 655 C CA . HIS A 1 90 ? 18.100 -0.091 -27.912 1.00 87.12 90 HIS A CA 1
ATOM 656 C C . HIS A 1 90 ? 18.376 -1.330 -28.770 1.00 87.12 90 HIS A C 1
ATOM 658 O O . HIS A 1 90 ? 19.296 -1.289 -29.579 1.00 87.12 90 HIS A O 1
ATOM 664 N N . ASP A 1 91 ? 17.576 -2.388 -28.633 1.00 73.44 91 ASP A N 1
ATOM 665 C CA . ASP A 1 91 ? 17.654 -3.637 -29.404 1.00 73.44 91 ASP A CA 1
ATOM 666 C C . ASP A 1 91 ? 16.502 -3.722 -30.422 1.00 73.44 91 ASP A C 1
ATOM 668 O O . ASP A 1 91 ? 15.896 -4.765 -30.676 1.00 73.44 91 ASP A O 1
ATOM 672 N N . ILE A 1 92 ? 16.165 -2.569 -31.007 1.00 67.75 92 ILE A N 1
ATOM 673 C CA . ILE A 1 92 ? 15.314 -2.493 -32.192 1.00 67.75 92 ILE A CA 1
ATOM 674 C C . ILE A 1 92 ? 16.079 -3.169 -33.322 1.00 67.75 92 ILE A C 1
ATOM 676 O O . ILE A 1 92 ? 16.984 -2.567 -33.893 1.00 67.75 92 ILE A O 1
ATOM 680 N N . ASN A 1 93 ? 15.728 -4.428 -33.600 1.00 60.41 93 ASN A N 1
ATOM 681 C CA . ASN A 1 93 ? 16.225 -5.184 -34.745 1.00 60.41 93 ASN A CA 1
ATOM 682 C C . ASN A 1 93 ? 16.325 -4.259 -35.968 1.00 60.41 93 ASN A C 1
ATOM 684 O O . ASN A 1 93 ? 15.300 -3.807 -36.489 1.00 60.41 93 ASN A O 1
ATOM 688 N N . GLU A 1 94 ? 17.557 -3.982 -36.404 1.00 53.12 94 GLU A N 1
ATOM 689 C CA . GLU A 1 94 ? 17.838 -3.495 -37.749 1.00 53.12 94 GLU A CA 1
ATOM 690 C C . GLU A 1 94 ? 17.318 -4.564 -38.722 1.00 53.12 94 GLU A C 1
ATOM 692 O O . GLU A 1 94 ? 17.988 -5.560 -38.992 1.00 53.12 94 GLU A O 1
ATOM 697 N N . ASN A 1 95 ? 16.080 -4.391 -39.187 1.00 47.50 95 ASN A N 1
ATOM 698 C CA . ASN A 1 95 ? 15.624 -4.946 -40.459 1.00 47.50 95 ASN A CA 1
ATOM 699 C C . ASN A 1 95 ? 15.946 -3.947 -41.568 1.00 47.50 95 ASN A C 1
ATOM 701 O O . ASN A 1 95 ? 15.607 -2.753 -41.388 1.00 47.50 95 ASN A O 1
#

InterPro domains:
  IPR000672 Tetrahydrofolate dehydrogenase/cyclohydrolase [PR00085] (11-40)
  IPR000672 Tetrahydrofolate dehydrogenase/cyclohydrolase [PR00085] (46-62)
  IPR000672 Tetrahydrofolate dehydrogenase/cyclohydrolase [PR00085] (63-81)
  IPR020631 Tetrahydrofolate dehydrogenase/cyclohydrolase, NAD(P)-binding domain [PF02882] (5-88)
  IPR020867 Tetrahydrofolate dehydrogenase/cyclohydrolase, conserved site [PS00767] (67-75)
  IPR036291 NAD(P)-binding domain superfamily [SSF51735] (7-93)

Radius of gyration: 17.46 Å; chains: 1; bounding box: 34×25×58 Å

Secondary structure (DSSP, 8-state):
---HHHHHT-SEEEE---STT-B-GGGSPTT-EEEE---EE-TTS-EE-SB-HHHHTTT-SEE--TTTSHHHHHHHHHHHHHHHHIIIII-----

Foldseek 3Di:
DDDLVVQQPALEEEDDPQAAQQAELVSHHAQHAYHFPHFYQDPVRDTGTNHPCVSNVVRYVHYAGPPPGCVVVVVVVVVVVVVCCCVPPPPPDPD

Organism: NCBI:txid913028

Sequence (95 aa):
RICANDVENADLLVVAVGKPGFIPGEWIKPGAIVIDVGINRLESGKVVGDVEFDAAAQRAGWITPVPGGVGPMTVATLIQNTLQACEEYHDINEN

pLDDT: mean 93.66, std 9.05, range [47.5, 98.69]